Protein AF-A0A948VR63-F1 (afdb_monomer)

Foldseek 3Di:
DDDDDPDDDPDPDDCDPVNVVVVVVVVVVVVVVCVVPPPCLVPPDDDDPPCVVVVSVVVVLVVVLVCLQVVLQCVLQVVLVCCLPPVCCVPVVDNDDSVSNVVSNVVSNVSSVVVSVVVVVVVVPDDPPVPPPDPDPPDDPDDD

Nearest PDB structures (foldseek):
  3uza-assembly1_A  TM=3.669E-01  e=1.225E+00  Homo sapiens

pLDDT: mean 74.98, std 17.44, range [37.16, 97.44]

Mean predicted aligned error: 18.32 Å

Structure (mmCIF, N/CA/C/O backbone):
data_AF-A0A948VR63-F1
#
_entry.id   AF-A0A948VR63-F1
#
loop_
_atom_site.group_PDB
_atom_site.id
_atom_site.type_symbol
_atom_site.label_atom_id
_atom_site.label_alt_id
_atom_site.label_comp_id
_atom_site.label_asym_id
_atom_site.label_entity_id
_atom_site.label_seq_id
_atom_site.pdbx_PDB_ins_code
_atom_site.Cartn_x
_atom_site.Cartn_y
_atom_site.Cartn_z
_atom_site.occupancy
_atom_site.B_iso_or_equiv
_atom_site.auth_seq_id
_atom_site.auth_comp_id
_atom_site.auth_asym_id
_atom_site.auth_atom_id
_atom_site.pdbx_PDB_model_num
ATOM 1 N N . MET A 1 1 ? -73.043 29.952 -4.629 1.00 56.09 1 MET A N 1
ATOM 2 C CA . MET A 1 1 ? -72.550 30.409 -3.314 1.00 56.09 1 MET A CA 1
ATOM 3 C C . MET A 1 1 ? -73.075 29.446 -2.249 1.00 56.09 1 MET A C 1
ATOM 5 O O . MET A 1 1 ? -74.246 29.546 -1.919 1.00 56.09 1 MET A O 1
ATOM 9 N N . SER A 1 2 ? -72.261 28.455 -1.855 1.00 54.69 2 SER A N 1
ATOM 10 C CA . SER A 1 2 ? -72.316 27.603 -0.638 1.00 54.69 2 SER A CA 1
ATOM 11 C C . SER A 1 2 ? -71.426 26.369 -0.867 1.00 54.69 2 SER A C 1
ATOM 13 O O . SER A 1 2 ? -71.433 25.868 -1.992 1.00 54.69 2 SER A O 1
ATOM 15 N N . PRO A 1 3 ? -70.801 25.778 0.161 1.00 50.50 3 PRO A N 1
ATOM 16 C CA . PRO A 1 3 ? -69.923 26.360 1.174 1.00 50.50 3 PRO A CA 1
ATOM 17 C C . PRO A 1 3 ? -68.513 25.725 1.105 1.00 50.50 3 PRO A C 1
ATOM 19 O O . PRO A 1 3 ? -68.260 24.809 0.328 1.00 50.50 3 PRO A O 1
ATOM 22 N N . ALA A 1 4 ? -67.588 26.262 1.898 1.00 59.88 4 ALA A N 1
ATOM 23 C CA . ALA A 1 4 ? -66.239 25.747 2.080 1.00 59.88 4 ALA A CA 1
ATOM 24 C C . ALA A 1 4 ? -66.252 24.324 2.668 1.00 59.88 4 ALA A C 1
ATOM 26 O O . ALA A 1 4 ? -66.878 24.086 3.699 1.00 59.88 4 ALA A O 1
ATOM 27 N N . ASP A 1 5 ? -65.544 23.410 2.006 1.00 54.50 5 ASP A N 1
ATOM 28 C CA . ASP A 1 5 ? -65.168 22.100 2.535 1.00 54.50 5 ASP A CA 1
ATOM 29 C C . ASP A 1 5 ? -63.851 22.258 3.309 1.00 54.50 5 ASP A C 1
ATOM 31 O O . ASP A 1 5 ? -62.752 22.227 2.751 1.00 54.50 5 ASP A O 1
ATOM 35 N N . GLU A 1 6 ? -63.987 22.537 4.605 1.00 64.81 6 GLU A N 1
ATOM 36 C CA . GLU A 1 6 ? -62.934 22.369 5.604 1.00 64.81 6 GLU A CA 1
ATOM 37 C C . GLU A 1 6 ? -62.790 20.870 5.909 1.00 64.81 6 GLU A C 1
ATOM 39 O O . GLU A 1 6 ? -63.488 20.308 6.751 1.00 64.81 6 GLU A O 1
ATOM 44 N N . GLY A 1 7 ? -61.863 20.223 5.202 1.00 47.16 7 GLY A N 1
ATOM 45 C CA . GLY A 1 7 ? -61.397 18.862 5.463 1.00 47.16 7 GLY A CA 1
ATOM 46 C C . GLY A 1 7 ? -60.018 18.877 6.114 1.00 47.16 7 GLY A C 1
ATOM 47 O O . GLY A 1 7 ? -58.993 18.802 5.437 1.00 47.16 7 GLY A O 1
ATOM 48 N N . SER A 1 8 ? -60.042 19.014 7.434 1.00 53.16 8 SER A N 1
ATOM 49 C CA . SER A 1 8 ? -58.962 18.931 8.418 1.00 53.16 8 SER A CA 1
ATOM 50 C C . SER A 1 8 ? -57.916 17.825 8.203 1.00 53.16 8 SER A C 1
ATOM 52 O O . SER A 1 8 ? -58.239 16.691 7.854 1.00 53.16 8 SER A O 1
ATOM 54 N N . ASP A 1 9 ? -56.685 18.163 8.593 1.00 55.34 9 ASP A N 1
ATOM 55 C CA . ASP A 1 9 ? -55.662 17.278 9.161 1.00 55.34 9 ASP A CA 1
ATOM 56 C C . ASP A 1 9 ? -55.089 16.167 8.279 1.00 55.34 9 ASP A C 1
ATOM 58 O O . ASP A 1 9 ? -55.304 14.968 8.470 1.00 55.34 9 ASP A O 1
ATOM 62 N N . ARG A 1 10 ? -54.170 16.570 7.398 1.00 54.03 10 ARG A N 1
ATOM 63 C CA . ARG A 1 10 ? -53.115 15.673 6.908 1.00 54.03 10 ARG A CA 1
ATOM 64 C C . ARG A 1 10 ? -52.112 15.465 8.040 1.00 54.03 10 ARG A C 1
ATOM 66 O O . ARG A 1 10 ? -51.105 16.155 8.125 1.00 54.03 10 ARG A O 1
ATOM 73 N N . ASN A 1 11 ? -52.455 14.553 8.944 1.00 51.81 11 ASN A N 1
ATOM 74 C CA . ASN A 1 11 ? -51.653 14.184 10.100 1.00 51.81 11 ASN A CA 1
ATOM 75 C C . ASN A 1 11 ? -50.373 13.471 9.628 1.00 51.81 11 ASN A C 1
ATOM 77 O O . ASN A 1 11 ? -50.370 12.301 9.239 1.00 51.81 11 ASN A O 1
ATOM 81 N N . GLU A 1 12 ? -49.299 14.248 9.596 1.00 57.56 12 GLU A N 1
ATOM 82 C CA . GLU A 1 12 ? -47.936 13.861 9.278 1.00 57.56 12 GLU A CA 1
ATOM 83 C C . GLU A 1 12 ? -47.420 12.816 10.290 1.00 57.56 12 GLU A C 1
ATOM 85 O O . GLU A 1 12 ? -47.438 13.027 11.499 1.00 57.56 12 GLU A O 1
ATOM 90 N N . GLY A 1 13 ? -46.901 11.680 9.809 1.00 61.88 13 GLY A N 1
ATOM 91 C CA . GLY A 1 13 ? -45.900 10.908 10.563 1.00 61.88 13 GLY A CA 1
ATOM 92 C C . GLY A 1 13 ? -46.335 9.642 11.315 1.00 61.88 13 GLY A C 1
ATOM 93 O O . GLY A 1 13 ? -45.501 9.046 12.003 1.00 61.88 13 GLY A O 1
ATOM 94 N N . GLN A 1 14 ? -47.567 9.149 11.177 1.00 57.69 14 GLN A N 1
ATOM 95 C CA . GLN A 1 14 ? -47.942 7.865 11.787 1.00 57.69 14 GLN A CA 1
ATOM 96 C C . GLN A 1 14 ? -47.624 6.685 10.864 1.00 57.69 14 GLN A C 1
ATOM 98 O O . GLN A 1 14 ? -48.474 6.193 10.136 1.00 57.69 14 GLN A O 1
ATOM 103 N N . ILE A 1 15 ? -46.379 6.207 10.932 1.00 64.94 15 ILE A N 1
ATOM 104 C CA . ILE A 1 15 ? -45.998 4.888 10.402 1.00 64.94 15 ILE A CA 1
ATOM 105 C C . ILE A 1 15 ? -46.933 3.849 11.038 1.00 64.94 15 ILE A C 1
ATOM 107 O O . ILE A 1 15 ? -46.897 3.691 12.271 1.00 64.94 15 ILE A O 1
ATOM 111 N N . SER A 1 16 ? -47.754 3.180 10.224 1.00 76.38 16 SER A N 1
ATOM 112 C CA . SER A 1 16 ? -48.747 2.202 10.685 1.00 76.38 16 SER A CA 1
ATOM 113 C C . SER A 1 16 ? -48.056 1.096 11.504 1.00 76.38 16 SER A C 1
ATOM 115 O O . SER A 1 16 ? -46.909 0.733 11.204 1.00 76.38 16 SER A O 1
ATOM 117 N N . PRO A 1 17 ? -48.695 0.530 12.549 1.00 76.75 17 PRO A N 1
ATOM 118 C CA . PRO A 1 17 ? -48.140 -0.594 13.310 1.00 76.75 17 PRO A CA 1
ATOM 119 C C . PRO A 1 17 ? -47.654 -1.749 12.419 1.00 76.75 17 PRO A C 1
ATOM 121 O O . PRO A 1 17 ? -46.668 -2.416 12.743 1.00 76.75 17 PRO A O 1
ATOM 124 N N . GLU A 1 18 ? -48.307 -1.937 11.273 1.00 82.31 18 GLU A N 1
ATOM 125 C CA . GLU A 1 18 ? -47.970 -2.943 10.269 1.00 82.31 18 GLU A CA 1
ATOM 126 C C . GLU A 1 18 ? -46.672 -2.606 9.520 1.00 82.31 18 GLU A C 1
ATOM 128 O O . GLU A 1 18 ? -45.755 -3.426 9.472 1.00 82.31 18 GLU A O 1
ATOM 133 N N . GLU A 1 19 ? -46.516 -1.370 9.040 1.00 82.44 19 GLU A N 1
ATOM 134 C CA . GLU A 1 19 ? -45.303 -0.902 8.349 1.00 82.44 19 GLU A CA 1
ATOM 135 C C . GLU A 1 19 ? -44.061 -0.973 9.251 1.00 82.44 19 GLU A C 1
ATOM 137 O O . GLU A 1 19 ? -42.961 -1.329 8.810 1.00 82.44 19 GLU A O 1
ATOM 142 N N . ARG A 1 20 ? -44.231 -0.697 10.552 1.00 83.25 20 ARG A N 1
ATOM 143 C CA . ARG A 1 20 ? -43.170 -0.865 11.560 1.00 83.25 20 ARG A CA 1
ATOM 144 C C . ARG A 1 20 ? -42.780 -2.332 11.724 1.00 83.25 20 ARG A C 1
ATOM 146 O O . ARG A 1 20 ? -41.594 -2.638 11.873 1.00 83.25 20 ARG A O 1
ATOM 153 N N . ALA A 1 21 ? -43.754 -3.241 11.694 1.00 86.62 21 ALA A N 1
ATOM 154 C CA . ALA A 1 21 ? -43.505 -4.676 11.772 1.00 86.62 21 ALA A CA 1
ATOM 155 C C . ALA A 1 21 ? -42.779 -5.190 10.519 1.00 86.62 21 ALA A C 1
ATOM 157 O O . ALA A 1 21 ? -41.822 -5.961 10.638 1.00 86.62 21 ALA A O 1
ATOM 158 N N . GLU A 1 22 ? -43.160 -4.717 9.332 1.00 89.19 22 GLU A N 1
ATOM 159 C CA . GLU A 1 22 ? -42.483 -5.045 8.076 1.00 89.19 22 GLU A CA 1
ATOM 160 C C . GLU A 1 22 ? -41.055 -4.503 8.016 1.00 89.19 22 GLU A C 1
ATOM 162 O O . GLU A 1 22 ? -40.126 -5.214 7.627 1.00 89.19 22 GLU A O 1
ATOM 167 N N . PHE A 1 23 ? -40.845 -3.253 8.431 1.00 89.38 23 PHE A N 1
ATOM 168 C CA . PHE A 1 23 ? -39.507 -2.676 8.534 1.00 89.38 23 PHE A CA 1
ATOM 169 C C . PHE A 1 23 ? -38.631 -3.492 9.491 1.00 89.38 23 PHE A C 1
ATOM 171 O O . PHE A 1 23 ? -37.522 -3.881 9.131 1.00 89.38 23 PHE A O 1
ATOM 178 N N . LYS A 1 24 ? -39.161 -3.861 10.664 1.00 90.56 24 LYS A N 1
ATOM 179 C CA . LYS A 1 24 ? -38.447 -4.686 11.648 1.00 90.56 24 LYS A CA 1
ATOM 180 C C . LYS A 1 24 ? -38.094 -6.073 11.103 1.00 90.56 24 LYS A C 1
ATOM 182 O O . LYS A 1 24 ? -36.999 -6.563 11.374 1.00 90.56 24 LYS A O 1
ATOM 187 N N . ARG A 1 25 ? -38.976 -6.691 10.307 1.00 93.50 25 ARG A N 1
ATOM 188 C CA . ARG A 1 25 ? -38.690 -7.955 9.605 1.00 93.50 25 ARG A CA 1
ATOM 189 C C . ARG A 1 25 ? -37.551 -7.799 8.600 1.00 93.50 25 ARG A C 1
ATOM 191 O O . ARG A 1 25 ? -36.617 -8.597 8.633 1.00 93.50 25 ARG A O 1
ATOM 198 N N . ARG A 1 26 ? -37.584 -6.749 7.775 1.00 90.81 26 ARG A N 1
ATOM 199 C CA . ARG A 1 26 ? -36.531 -6.455 6.788 1.00 90.81 26 ARG A CA 1
ATOM 200 C C . ARG A 1 26 ? -35.185 -6.181 7.454 1.00 90.81 26 ARG A C 1
ATOM 202 O O . ARG A 1 26 ? -34.175 -6.754 7.055 1.00 90.81 26 ARG A O 1
ATOM 209 N N . SER A 1 27 ? -35.159 -5.373 8.514 1.00 93.81 27 SER A N 1
ATOM 210 C CA . SER A 1 27 ? -33.936 -5.127 9.284 1.00 93.81 27 SER A CA 1
ATOM 211 C C . SER A 1 27 ? -33.396 -6.407 9.930 1.00 93.81 27 SER A C 1
ATOM 213 O O . SER A 1 27 ? -32.190 -6.640 9.899 1.00 93.81 27 SER A O 1
ATOM 215 N N . ALA A 1 28 ? -34.269 -7.263 10.477 1.00 93.94 28 ALA A N 1
ATOM 216 C CA . ALA A 1 28 ? -33.867 -8.542 11.064 1.00 93.94 28 ALA A CA 1
ATOM 217 C C . ALA A 1 28 ? -33.297 -9.515 10.017 1.00 93.94 28 ALA A C 1
ATOM 219 O O . ALA A 1 28 ? -32.332 -10.226 10.294 1.00 93.94 28 ALA A O 1
ATOM 220 N N . GLU A 1 29 ? -33.859 -9.532 8.809 1.00 94.75 29 GLU A N 1
ATOM 221 C CA . GLU A 1 29 ? -33.345 -10.326 7.695 1.00 94.75 29 GLU A CA 1
ATOM 222 C C . GLU A 1 29 ? -31.965 -9.842 7.236 1.00 94.75 29 GLU A C 1
ATOM 224 O O . GLU A 1 29 ? -31.052 -10.655 7.085 1.00 94.75 29 GLU A O 1
ATOM 229 N N . ILE A 1 30 ? -31.785 -8.528 7.072 1.00 93.00 30 ILE A N 1
ATOM 230 C CA . ILE A 1 30 ? -30.485 -7.931 6.733 1.00 93.00 30 ILE A CA 1
ATOM 231 C C . ILE A 1 30 ? -29.453 -8.261 7.814 1.00 93.00 30 ILE A C 1
ATOM 233 O O . ILE A 1 30 ? -28.344 -8.669 7.481 1.00 93.00 30 ILE A O 1
ATOM 237 N N . GLY A 1 31 ? -29.828 -8.160 9.094 1.00 90.12 31 GLY A N 1
ATOM 238 C CA . GLY A 1 31 ? -28.970 -8.545 10.216 1.00 90.12 31 GLY A CA 1
ATOM 239 C C . GLY A 1 31 ? -28.519 -10.004 10.129 1.00 90.12 31 GLY A C 1
ATOM 240 O O . GLY A 1 31 ? -27.329 -10.281 10.223 1.00 90.12 31 GLY A O 1
ATOM 241 N N . ARG A 1 32 ? -29.441 -10.933 9.837 1.00 91.25 32 ARG A N 1
ATOM 242 C CA . ARG A 1 32 ? -29.113 -12.357 9.645 1.00 91.25 32 ARG A CA 1
ATOM 243 C C . ARG A 1 32 ? -28.194 -12.601 8.453 1.00 91.25 32 ARG A C 1
ATOM 245 O O . ARG A 1 32 ? -27.268 -13.398 8.561 1.00 91.25 32 ARG A O 1
ATOM 252 N N . ARG A 1 33 ? -28.444 -11.939 7.321 1.00 86.88 33 ARG A N 1
ATOM 253 C CA . ARG A 1 33 ? -27.597 -12.061 6.124 1.00 86.88 33 ARG A CA 1
ATOM 254 C C . ARG A 1 33 ? -26.205 -11.484 6.370 1.00 86.88 33 ARG A C 1
ATOM 256 O O . ARG A 1 33 ? -25.229 -12.075 5.924 1.00 86.88 33 ARG A O 1
ATOM 263 N N . LEU A 1 34 ? -26.108 -10.376 7.104 1.00 84.75 34 LEU A N 1
ATOM 264 C CA . LEU A 1 34 ? -24.837 -9.770 7.484 1.00 84.75 34 LEU A CA 1
ATOM 265 C C . LEU A 1 34 ? -24.063 -10.656 8.464 1.00 84.75 34 LEU A C 1
ATOM 267 O O . LEU A 1 34 ? -22.868 -10.840 8.272 1.00 84.75 34 LEU A O 1
ATOM 271 N N . ASP A 1 35 ? -24.734 -11.243 9.458 1.00 84.75 35 ASP A N 1
ATOM 272 C CA . ASP A 1 35 ? -24.123 -12.194 10.393 1.00 84.75 35 ASP A CA 1
ATOM 273 C C . ASP A 1 35 ? -23.650 -13.471 9.687 1.00 84.75 35 ASP A C 1
ATOM 275 O O . ASP A 1 35 ? -22.579 -13.978 10.005 1.00 84.75 35 ASP A O 1
ATOM 279 N N . ALA A 1 36 ? -24.413 -13.969 8.708 1.00 82.50 36 ALA A N 1
ATOM 280 C CA . ALA A 1 36 ? -24.058 -15.152 7.923 1.00 82.50 36 ALA A CA 1
ATOM 281 C C . ALA A 1 36 ? -22.929 -14.891 6.909 1.00 82.50 36 ALA A C 1
ATOM 283 O O . ALA A 1 36 ? -22.112 -15.771 6.660 1.00 82.50 36 ALA A O 1
ATOM 284 N N . ALA A 1 37 ? -22.875 -13.691 6.323 1.00 77.38 37 ALA A N 1
ATOM 285 C CA . ALA A 1 37 ? -21.807 -13.270 5.416 1.00 77.38 37 ALA A CA 1
ATOM 286 C C . ALA A 1 37 ? -20.580 -12.722 6.158 1.00 77.38 37 ALA A C 1
ATOM 288 O O . ALA A 1 37 ? -19.558 -12.436 5.529 1.00 77.38 37 ALA A O 1
ATOM 289 N N . ARG A 1 38 ? -20.666 -12.553 7.485 1.00 79.44 38 ARG A N 1
ATOM 290 C CA . ARG A 1 38 ? -19.535 -12.139 8.304 1.00 79.44 38 ARG A CA 1
ATOM 291 C C . ARG A 1 38 ? -18.519 -13.279 8.277 1.00 79.44 38 ARG A C 1
ATOM 293 O O . ARG A 1 38 ? -18.822 -14.356 8.787 1.00 79.44 38 ARG A O 1
ATOM 300 N N . PRO A 1 39 ? -17.320 -13.078 7.707 1.00 61.03 39 PRO A N 1
ATOM 301 C CA . PRO A 1 39 ? -16.296 -14.104 7.764 1.00 61.03 39 PRO A CA 1
ATOM 302 C C . PRO A 1 39 ? -16.036 -14.472 9.232 1.00 61.03 39 PRO A C 1
ATOM 304 O O . PRO A 1 39 ? -16.039 -13.608 10.114 1.00 61.03 39 PRO A O 1
ATOM 307 N N . GLU A 1 40 ? -15.783 -15.755 9.489 1.00 53.94 40 GLU A N 1
ATOM 308 C CA . GLU A 1 40 ? -15.435 -16.366 10.788 1.00 53.94 40 GLU A CA 1
ATOM 309 C C . GLU A 1 40 ? -14.234 -15.699 11.514 1.00 53.94 40 GLU A C 1
ATOM 311 O O . GLU A 1 40 ? -13.833 -16.112 12.598 1.00 53.94 40 GLU A O 1
ATOM 316 N N . SER A 1 41 ? -13.673 -14.603 10.993 1.00 54.78 41 SER A N 1
ATOM 317 C CA . SER A 1 41 ? -12.776 -13.694 11.721 1.00 54.78 41 SER A CA 1
ATOM 318 C C . SER A 1 41 ? -13.466 -12.959 12.879 1.00 54.78 41 SER A C 1
ATOM 320 O O . SER A 1 41 ? -12.801 -12.386 13.739 1.00 54.78 41 SER A O 1
ATOM 322 N N . GLY A 1 42 ? -14.799 -13.005 12.945 1.00 52.09 42 GLY A N 1
ATOM 323 C CA . GLY A 1 42 ? -15.590 -12.495 14.061 1.00 52.09 42 GLY A CA 1
ATOM 324 C C . GLY A 1 42 ? -15.703 -13.408 15.287 1.00 52.09 42 GLY A C 1
ATOM 325 O O . GLY A 1 42 ? -16.170 -12.938 16.327 1.00 52.09 42 GLY A O 1
ATOM 326 N N . LYS A 1 43 ? -15.329 -14.691 15.170 1.00 52.50 43 LYS A N 1
ATOM 327 C CA . LYS A 1 43 ? -15.529 -15.729 16.201 1.00 52.50 43 LYS A CA 1
ATOM 328 C C . LYS A 1 43 ? -14.371 -16.740 16.280 1.00 52.50 43 LYS A C 1
ATOM 330 O O . LYS A 1 43 ? -14.587 -17.906 16.582 1.00 52.50 43 LYS A O 1
ATOM 335 N N . SER A 1 44 ? -13.114 -16.332 16.112 1.00 44.56 44 SER A N 1
ATOM 336 C CA . SER A 1 44 ? -12.001 -17.257 16.385 1.00 44.56 44 SER A CA 1
ATOM 337 C C . SER A 1 44 ? -11.557 -17.217 17.856 1.00 44.56 44 SER A C 1
ATOM 339 O O . SER A 1 44 ? -10.749 -16.391 18.262 1.00 44.56 44 SER A O 1
ATOM 341 N N . LYS A 1 45 ? -12.136 -18.147 18.628 1.00 44.34 45 LYS A N 1
ATOM 342 C CA . LYS A 1 45 ? -11.614 -18.856 19.817 1.00 44.34 45 LYS A CA 1
ATOM 343 C C . LYS A 1 45 ? -10.917 -18.048 20.929 1.00 44.34 45 LYS A C 1
ATOM 345 O O . LYS A 1 45 ? -9.719 -17.809 20.915 1.00 44.34 45 LYS A O 1
ATOM 350 N N . SER A 1 46 ? -11.706 -17.808 21.979 1.00 51.22 46 SER A N 1
ATOM 351 C CA . SER A 1 46 ? -11.371 -17.946 23.407 1.00 51.22 46 SER A CA 1
ATOM 352 C C . SER A 1 46 ? -9.905 -17.761 23.830 1.00 51.22 46 SER A C 1
ATOM 354 O O . SER A 1 46 ? -9.140 -18.721 23.894 1.00 51.22 46 SER A O 1
ATOM 356 N N . ALA A 1 47 ? -9.615 -16.581 24.374 1.00 41.44 47 ALA A N 1
ATOM 357 C CA . ALA A 1 47 ? -8.836 -16.481 25.602 1.00 41.44 47 ALA A CA 1
ATOM 358 C C . ALA A 1 47 ? -9.550 -15.527 26.578 1.00 41.44 47 ALA A C 1
ATOM 360 O O . ALA A 1 47 ? -9.362 -14.321 26.534 1.00 41.44 47 ALA A O 1
ATOM 361 N N . LYS A 1 48 ? -10.373 -16.134 27.446 1.00 40.53 48 LYS A N 1
ATOM 362 C CA . LYS A 1 48 ? -10.777 -15.693 28.797 1.00 40.53 48 LYS A CA 1
ATOM 363 C C . LYS A 1 48 ? -11.627 -14.407 28.948 1.00 40.53 48 LYS A C 1
ATOM 365 O O . LYS A 1 48 ? -11.591 -13.469 28.161 1.00 40.53 48 LYS A O 1
ATOM 370 N N . GLY A 1 49 ? -12.511 -14.461 29.949 1.00 37.16 49 GLY A N 1
ATOM 371 C CA . GLY A 1 49 ? -13.687 -13.603 30.131 1.00 37.16 49 GLY A CA 1
ATOM 372 C C . GLY A 1 49 ? -13.400 -12.116 30.333 1.00 37.16 49 GLY A C 1
ATOM 373 O O . GLY A 1 49 ? -12.289 -11.758 30.686 1.00 37.16 49 GLY A O 1
ATOM 374 N N . SER A 1 50 ? -14.425 -11.290 30.065 1.00 47.62 50 SER A N 1
ATOM 375 C CA . SER A 1 50 ? -14.519 -9.811 30.174 1.00 47.62 50 SER A CA 1
ATOM 376 C C . SER A 1 50 ? -13.412 -8.949 29.528 1.00 47.62 50 SER A C 1
ATOM 378 O O . SER A 1 50 ? -13.710 -7.840 29.095 1.00 47.62 50 SER A O 1
ATOM 380 N N . GLN A 1 51 ? -12.204 -9.472 29.312 1.00 49.22 51 GLN A N 1
ATOM 381 C CA . GLN A 1 51 ? -11.152 -8.951 28.438 1.00 49.22 51 GLN A CA 1
ATOM 382 C C . GLN A 1 51 ? -11.505 -9.091 26.951 1.00 49.22 51 GLN A C 1
ATOM 384 O O . GLN A 1 51 ? -11.093 -8.265 26.144 1.00 49.22 51 GLN A O 1
ATOM 389 N N . GLY A 1 52 ? -12.332 -10.075 26.579 1.00 51.34 52 GLY A N 1
ATOM 390 C CA . GLY A 1 52 ? -12.618 -10.418 25.182 1.00 51.34 52 GLY A CA 1
ATOM 391 C C . GLY A 1 52 ? -13.121 -9.269 24.296 1.00 51.34 52 GLY A C 1
ATOM 392 O O . GLY A 1 52 ? -12.756 -9.223 23.131 1.00 51.34 52 GLY A O 1
ATOM 393 N N . LYS A 1 53 ? -13.911 -8.303 24.789 1.00 55.28 53 LYS A N 1
ATOM 394 C CA . LYS A 1 53 ? -14.359 -7.164 23.953 1.00 55.28 53 LYS A CA 1
ATOM 395 C C . LYS A 1 53 ? -13.233 -6.168 23.661 1.00 55.28 53 LYS A C 1
ATOM 397 O O . LYS A 1 53 ? -13.044 -5.817 22.500 1.00 55.28 53 LYS A O 1
ATOM 402 N N . ALA A 1 54 ? -12.462 -5.778 24.677 1.00 59.34 54 ALA A N 1
ATOM 403 C CA . ALA A 1 54 ? -11.304 -4.900 24.504 1.00 59.34 54 ALA A CA 1
ATOM 404 C C . ALA A 1 54 ? -10.207 -5.585 23.672 1.00 59.34 54 ALA A C 1
ATOM 406 O O . ALA A 1 54 ? -9.636 -4.971 22.775 1.00 59.34 54 ALA A O 1
ATOM 407 N N . SER A 1 55 ? -9.972 -6.882 23.898 1.00 66.00 55 SER A N 1
ATOM 408 C CA . SER A 1 55 ? -9.038 -7.695 23.112 1.00 66.00 55 SER A CA 1
ATOM 409 C C . SER A 1 55 ? -9.475 -7.841 21.653 1.00 66.00 55 SER A C 1
ATOM 411 O O . SER A 1 55 ? -8.641 -7.710 20.764 1.00 66.00 55 SER A O 1
ATOM 413 N N . ASN A 1 56 ? -10.769 -8.044 21.381 1.00 74.19 56 ASN A N 1
ATOM 414 C CA . ASN A 1 56 ? -11.292 -8.112 20.012 1.00 74.19 56 ASN A CA 1
ATOM 415 C C . ASN A 1 56 ? -11.207 -6.762 19.289 1.00 74.19 56 ASN A C 1
ATOM 417 O O . ASN A 1 56 ? -10.929 -6.722 18.092 1.00 74.19 56 ASN A O 1
ATOM 421 N N . GLU A 1 57 ? -11.419 -5.653 19.997 1.00 78.31 57 GLU A N 1
ATOM 422 C CA . GLU A 1 57 ? -11.288 -4.312 19.427 1.00 78.31 57 GLU A CA 1
ATOM 423 C C . GLU A 1 57 ? -9.824 -3.959 19.123 1.00 78.31 57 GLU A C 1
ATOM 425 O O . GLU A 1 57 ? -9.519 -3.473 18.033 1.00 78.31 57 GLU A O 1
ATOM 430 N N . LEU A 1 58 ? -8.905 -4.270 20.041 1.00 80.81 58 LEU A N 1
ATOM 431 C CA . LEU A 1 58 ? -7.461 -4.143 19.827 1.00 80.81 58 LEU A CA 1
ATOM 432 C C . LEU A 1 58 ? -6.992 -5.003 18.648 1.00 80.81 58 LEU A C 1
ATOM 434 O O . LEU A 1 58 ? -6.247 -4.520 17.795 1.00 80.81 58 LEU A O 1
ATOM 438 N N . LEU A 1 59 ? -7.472 -6.246 18.559 1.00 85.50 59 LEU A N 1
ATOM 439 C CA . LEU A 1 59 ? -7.137 -7.157 17.470 1.00 85.50 59 LEU A CA 1
ATOM 440 C C . LEU A 1 59 ? -7.693 -6.663 16.129 1.00 85.50 59 LEU A C 1
ATOM 442 O O . LEU A 1 59 ? -6.966 -6.641 15.141 1.00 85.50 59 LEU A O 1
ATOM 446 N N . GLY A 1 60 ? -8.944 -6.195 16.085 1.00 86.56 60 GLY A N 1
ATOM 447 C CA . GLY A 1 60 ? -9.544 -5.623 14.876 1.00 86.56 60 GLY A CA 1
ATOM 448 C C . GLY A 1 60 ? -8.807 -4.374 14.379 1.00 86.56 60 GLY A C 1
ATOM 449 O O . GLY A 1 60 ? -8.611 -4.202 13.175 1.00 86.56 60 GLY A O 1
ATOM 450 N N . ARG A 1 61 ? -8.334 -3.529 15.303 1.00 84.69 61 ARG A N 1
ATOM 451 C CA . ARG A 1 61 ? -7.496 -2.363 14.984 1.00 84.69 61 ARG A CA 1
ATOM 452 C C . ARG A 1 61 ? -6.127 -2.783 14.449 1.00 84.69 61 ARG A C 1
ATOM 454 O O . ARG A 1 61 ? -5.711 -2.273 13.413 1.00 84.69 61 ARG A O 1
ATOM 461 N N . ALA A 1 62 ? -5.458 -3.728 15.109 1.00 86.75 62 ALA A N 1
ATOM 462 C CA . ALA A 1 62 ? -4.165 -4.249 14.666 1.00 86.75 62 ALA A CA 1
ATOM 463 C C . ALA A 1 62 ? -4.258 -4.890 13.273 1.00 86.75 62 ALA A C 1
ATOM 465 O O . ALA A 1 62 ? -3.431 -4.605 12.409 1.00 86.75 62 ALA A O 1
ATOM 466 N N . LEU A 1 63 ? -5.310 -5.679 13.027 1.00 90.56 63 LEU A N 1
ATOM 467 C CA . LEU A 1 63 ? -5.576 -6.277 11.723 1.00 90.56 63 LEU A CA 1
ATOM 468 C C . LEU A 1 63 ? -5.762 -5.206 10.653 1.00 90.56 63 LEU A C 1
ATOM 470 O O . LEU A 1 63 ? -5.086 -5.262 9.634 1.00 90.56 63 LEU A O 1
ATOM 474 N N . ARG A 1 64 ? -6.590 -4.185 10.891 1.00 88.00 64 ARG A N 1
ATOM 475 C CA . ARG A 1 64 ? -6.780 -3.100 9.920 1.00 88.00 64 ARG A CA 1
ATOM 476 C C . ARG A 1 64 ? -5.473 -2.384 9.573 1.00 88.00 64 ARG A C 1
ATOM 478 O O . ARG A 1 64 ? -5.192 -2.190 8.394 1.00 88.00 64 ARG A O 1
ATOM 485 N 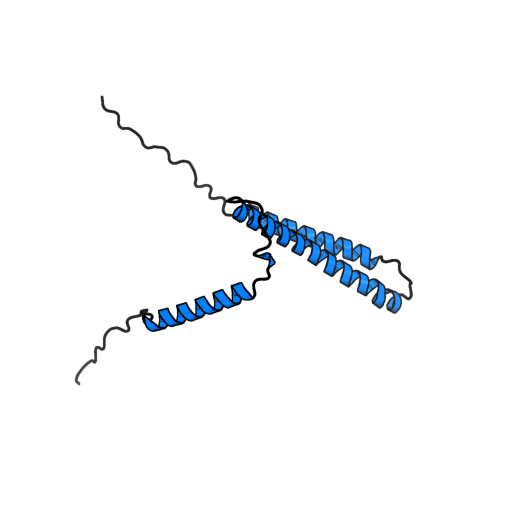N . LEU A 1 65 ? -4.670 -2.032 10.579 1.00 88.50 65 LEU A N 1
ATOM 486 C CA . LEU A 1 65 ? -3.363 -1.401 10.363 1.00 88.50 65 LEU A CA 1
ATOM 487 C C . LEU A 1 65 ? -2.428 -2.327 9.569 1.00 88.50 65 LEU A C 1
ATOM 489 O O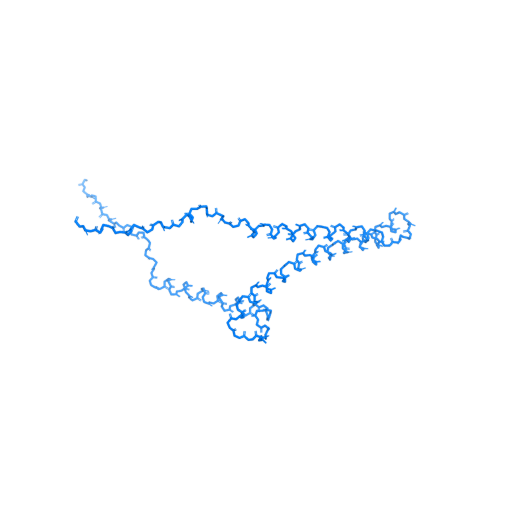 . LEU A 1 65 ? -1.728 -1.868 8.668 1.00 88.50 65 LEU A O 1
ATOM 493 N N . SER A 1 66 ? -2.460 -3.635 9.847 1.00 91.25 66 SER A N 1
ATOM 494 C CA . SER A 1 66 ? -1.684 -4.618 9.087 1.00 91.25 66 SER A CA 1
ATOM 495 C C . SER A 1 66 ? -2.135 -4.705 7.625 1.00 91.25 66 SER A C 1
ATOM 497 O O . SER A 1 66 ? -1.288 -4.700 6.737 1.00 91.25 66 SER A O 1
ATOM 499 N N . THR A 1 67 ? -3.443 -4.690 7.343 1.00 93.12 67 THR A N 1
ATOM 500 C CA . THR A 1 67 ? -3.965 -4.760 5.971 1.00 93.12 67 THR A CA 1
ATOM 501 C C . THR A 1 67 ? -3.664 -3.489 5.179 1.00 93.12 67 THR A C 1
ATOM 503 O O . THR A 1 67 ? -3.378 -3.574 3.988 1.00 93.12 67 THR A O 1
ATOM 506 N N . GLU A 1 68 ? -3.686 -2.318 5.824 1.00 91.12 68 GLU A N 1
ATOM 507 C CA . GLU A 1 68 ? -3.315 -1.042 5.192 1.00 91.12 68 GLU A CA 1
ATOM 508 C C . GLU A 1 68 ? -1.837 -1.038 4.759 1.00 91.12 68 GLU A C 1
ATOM 510 O O . GLU A 1 68 ? -1.517 -0.595 3.653 1.00 91.12 68 GLU A O 1
ATOM 515 N N . LEU A 1 69 ? -0.946 -1.604 5.580 1.00 94.38 69 LEU A N 1
ATOM 516 C CA . LEU A 1 69 ? 0.468 -1.772 5.237 1.00 94.38 69 LEU A CA 1
ATOM 517 C C . LEU A 1 69 ? 0.674 -2.818 4.132 1.00 94.38 69 LEU A C 1
ATOM 519 O O . LEU A 1 69 ? 1.320 -2.537 3.121 1.00 94.38 69 LEU A O 1
ATOM 523 N N . ILE A 1 70 ? 0.112 -4.016 4.314 1.00 95.00 70 ILE A N 1
ATOM 524 C CA . ILE A 1 70 ? 0.258 -5.139 3.378 1.00 95.00 70 ILE A CA 1
ATOM 525 C C . ILE A 1 70 ? -0.311 -4.764 2.007 1.00 95.00 70 ILE A C 1
ATOM 527 O O . ILE A 1 70 ? 0.302 -5.084 0.994 1.00 95.00 70 ILE A O 1
ATOM 531 N N . GLY A 1 71 ? -1.427 -4.032 1.957 1.00 95.69 71 GLY A N 1
ATOM 532 C CA . GLY A 1 71 ? -2.007 -3.547 0.706 1.00 95.69 71 GLY A CA 1
ATOM 533 C C . GLY A 1 71 ? -1.032 -2.682 -0.096 1.00 95.69 71 GLY A C 1
ATOM 534 O O . GLY A 1 71 ? -0.846 -2.921 -1.287 1.00 95.69 71 GLY A O 1
ATOM 535 N N . GLY A 1 72 ? -0.349 -1.734 0.555 1.00 94.88 72 GLY A N 1
ATOM 536 C CA . GLY A 1 72 ? 0.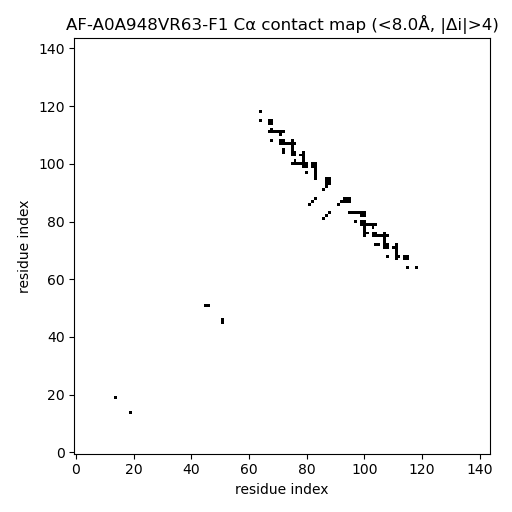665 -0.895 -0.096 1.00 94.88 72 GLY A CA 1
ATOM 537 C C . GLY A 1 72 ? 1.860 -1.697 -0.616 1.00 94.88 72 GLY A C 1
ATOM 538 O O . GLY A 1 72 ? 2.308 -1.482 -1.743 1.00 94.88 72 GLY A O 1
ATOM 539 N N . ILE A 1 73 ? 2.327 -2.672 0.168 1.00 96.31 73 ILE A N 1
ATOM 540 C CA . ILE A 1 73 ? 3.422 -3.571 -0.217 1.00 96.31 73 ILE A CA 1
ATOM 541 C C . ILE A 1 73 ? 3.030 -4.431 -1.420 1.00 96.31 73 ILE A C 1
ATOM 543 O O . ILE A 1 73 ? 3.789 -4.502 -2.379 1.00 96.31 73 ILE A O 1
ATOM 547 N N . VAL A 1 74 ? 1.853 -5.062 -1.393 1.00 97.44 74 VAL A N 1
ATOM 548 C CA . VAL A 1 74 ? 1.372 -5.941 -2.470 1.00 97.44 74 VAL A CA 1
ATOM 549 C C . VAL A 1 74 ? 1.196 -5.163 -3.770 1.00 97.44 74 VAL A C 1
ATOM 551 O O . VAL A 1 74 ? 1.624 -5.633 -4.821 1.00 97.44 74 VAL A O 1
ATOM 554 N N . VAL A 1 75 ? 0.622 -3.958 -3.708 1.00 96.69 75 VAL A N 1
ATOM 555 C CA . VAL A 1 75 ? 0.454 -3.099 -4.889 1.00 96.69 75 VAL A CA 1
ATOM 556 C C . VAL A 1 75 ? 1.810 -2.647 -5.436 1.00 96.69 75 VAL A C 1
ATOM 558 O O . VAL A 1 75 ? 2.052 -2.778 -6.633 1.00 96.69 75 VAL A O 1
ATOM 561 N N . GLY A 1 76 ? 2.719 -2.173 -4.578 1.00 96.25 76 GLY A N 1
ATOM 562 C CA . GLY A 1 76 ? 4.064 -1.759 -4.993 1.00 96.25 76 GLY A CA 1
ATOM 563 C C . GLY A 1 76 ? 4.873 -2.912 -5.590 1.00 96.25 76 GLY A C 1
ATOM 564 O O . GLY A 1 76 ? 5.415 -2.791 -6.684 1.00 96.25 76 GLY A O 1
ATOM 565 N N . ALA A 1 77 ? 4.889 -4.062 -4.920 1.00 96.25 77 ALA A N 1
ATOM 566 C CA . ALA A 1 77 ? 5.544 -5.277 -5.393 1.00 96.25 77 ALA A CA 1
ATOM 567 C C . ALA A 1 77 ? 4.954 -5.771 -6.722 1.00 96.25 77 ALA A C 1
ATOM 569 O O . ALA A 1 77 ? 5.706 -6.112 -7.630 1.00 96.25 77 ALA A O 1
ATOM 570 N N . GLY A 1 78 ? 3.624 -5.778 -6.859 1.00 96.12 78 GLY A N 1
ATOM 571 C CA . GLY A 1 78 ? 2.940 -6.197 -8.083 1.00 96.12 78 GLY A CA 1
ATOM 572 C C . GLY A 1 78 ? 3.263 -5.294 -9.272 1.00 96.12 78 GLY A C 1
ATOM 573 O O . GLY A 1 78 ? 3.632 -5.791 -10.335 1.00 96.12 78 GLY A O 1
ATOM 574 N N . ILE A 1 79 ? 3.194 -3.971 -9.080 1.00 95.31 79 ILE A N 1
ATOM 575 C CA . ILE A 1 79 ? 3.546 -2.991 -10.118 1.00 95.31 79 ILE A CA 1
ATOM 576 C C . ILE A 1 79 ? 5.034 -3.094 -10.468 1.00 95.31 79 ILE A C 1
ATOM 578 O O . ILE A 1 79 ? 5.381 -3.200 -11.641 1.00 95.31 79 ILE A O 1
ATOM 582 N N . GLY A 1 80 ? 5.918 -3.106 -9.470 1.00 93.19 80 GLY A N 1
ATOM 583 C CA . GLY A 1 80 ? 7.362 -3.169 -9.686 1.00 93.19 80 GLY A CA 1
ATOM 584 C C . GLY A 1 80 ? 7.811 -4.460 -10.374 1.00 93.19 80 GLY A C 1
ATOM 585 O O . GLY A 1 80 ? 8.636 -4.412 -11.283 1.00 93.19 80 GLY A O 1
ATOM 586 N N . TRP A 1 81 ? 7.216 -5.602 -10.009 1.00 91.69 81 TRP A N 1
ATOM 587 C CA . TRP A 1 81 ? 7.473 -6.881 -10.673 1.00 91.69 81 TRP A CA 1
ATOM 588 C C . TRP A 1 81 ? 7.000 -6.870 -12.126 1.00 91.69 81 TRP A C 1
ATOM 590 O O . TRP A 1 81 ? 7.739 -7.307 -13.009 1.00 91.69 81 TRP A O 1
ATOM 600 N N . TRP A 1 82 ? 5.801 -6.342 -12.389 1.00 92.56 82 TRP A N 1
ATOM 601 C CA . TRP A 1 82 ? 5.263 -6.229 -13.745 1.00 92.56 82 TRP A CA 1
ATOM 602 C C . TRP A 1 82 ? 6.135 -5.330 -14.635 1.00 92.56 82 TRP A C 1
ATOM 604 O O . TRP A 1 82 ? 6.416 -5.674 -15.783 1.00 92.56 82 TRP A O 1
ATOM 614 N N . LEU A 1 83 ? 6.642 -4.220 -14.091 1.00 88.75 83 LEU A N 1
ATOM 615 C CA . LEU A 1 83 ? 7.557 -3.325 -14.802 1.00 88.75 83 LEU A CA 1
ATOM 616 C C . LEU A 1 83 ? 8.904 -3.989 -15.120 1.00 88.75 83 LEU A C 1
ATOM 618 O O . LEU A 1 83 ? 9.368 -3.885 -16.257 1.00 88.75 83 LEU A O 1
ATOM 622 N N . ASP A 1 84 ? 9.507 -4.698 -14.160 1.00 84.00 84 ASP A N 1
ATOM 623 C CA . ASP A 1 84 ? 10.782 -5.402 -14.368 1.00 84.00 84 ASP A CA 1
ATOM 624 C C . ASP A 1 84 ? 10.658 -6.579 -15.353 1.00 84.00 84 ASP A C 1
ATOM 626 O O . ASP A 1 84 ? 11.612 -6.879 -16.068 1.00 84.00 84 ASP A O 1
ATOM 630 N N . THR A 1 85 ? 9.498 -7.246 -15.415 1.00 83.56 85 THR A N 1
ATOM 631 C CA . THR A 1 85 ? 9.294 -8.420 -16.286 1.00 83.56 85 THR A CA 1
ATOM 632 C C . THR A 1 85 ? 8.833 -8.078 -17.696 1.00 83.56 85 THR A C 1
ATOM 634 O O . THR A 1 85 ? 9.300 -8.712 -18.640 1.00 83.56 85 THR A O 1
ATOM 637 N N . TYR A 1 86 ? 7.939 -7.102 -17.869 1.00 82.31 86 TYR A N 1
ATOM 638 C CA . TYR A 1 86 ? 7.343 -6.811 -19.177 1.00 82.31 86 TYR A CA 1
ATOM 639 C C . TYR A 1 86 ? 7.893 -5.539 -19.812 1.00 82.31 86 TYR A C 1
ATOM 641 O O . TYR A 1 86 ? 8.184 -5.531 -21.0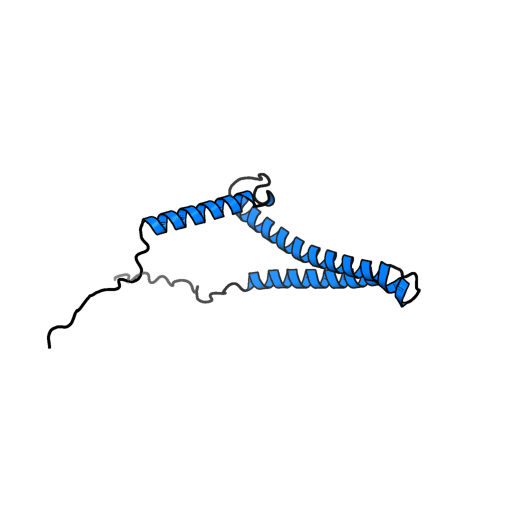06 1.00 82.31 86 TYR A O 1
ATOM 649 N N . LEU A 1 87 ? 8.050 -4.461 -19.043 1.00 80.50 87 LEU A N 1
ATOM 650 C CA . LEU A 1 87 ? 8.374 -3.150 -19.605 1.00 80.50 87 LEU A CA 1
ATOM 651 C C . LEU A 1 87 ? 9.884 -2.966 -19.803 1.00 80.50 87 LEU A C 1
ATOM 653 O O . LEU A 1 87 ? 10.319 -2.552 -20.873 1.00 80.50 87 LEU A O 1
ATOM 657 N N . MET A 1 88 ? 10.690 -3.331 -18.804 1.00 76.06 88 MET A N 1
ATOM 658 C CA . MET A 1 88 ? 12.155 -3.226 -18.842 1.00 76.06 88 MET A CA 1
ATOM 659 C C . MET A 1 88 ? 12.785 -4.004 -20.013 1.00 76.06 88 MET A C 1
ATOM 661 O O . MET A 1 88 ? 13.500 -3.390 -20.812 1.00 76.06 88 MET A O 1
ATOM 665 N N . PRO A 1 89 ? 12.499 -5.311 -20.194 1.00 75.56 89 PRO A N 1
ATOM 666 C CA . PRO A 1 89 ? 13.134 -6.095 -21.250 1.00 75.56 89 PRO A CA 1
ATOM 667 C C . PRO A 1 89 ? 12.665 -5.672 -22.643 1.00 75.56 89 PRO A C 1
ATOM 669 O O . PRO A 1 89 ? 13.455 -5.669 -23.582 1.00 75.56 89 PRO A O 1
ATOM 672 N N . THR A 1 90 ? 11.394 -5.280 -22.770 1.00 73.94 90 THR A N 1
ATOM 673 C CA . THR A 1 90 ? 10.774 -4.929 -24.057 1.00 73.94 90 THR A CA 1
ATOM 674 C C . THR A 1 90 ? 11.162 -3.530 -24.535 1.00 73.94 90 THR A C 1
ATOM 676 O O . THR A 1 90 ? 11.353 -3.331 -25.730 1.00 73.94 90 THR A O 1
ATOM 679 N N . VAL A 1 91 ? 11.284 -2.554 -23.627 1.00 75.94 91 VAL A N 1
ATOM 680 C CA . VAL A 1 91 ? 11.536 -1.146 -23.987 1.00 75.94 91 VAL A CA 1
ATOM 681 C C . VAL A 1 91 ? 13.026 -0.819 -24.014 1.00 75.94 91 VAL A C 1
ATOM 683 O O . VAL A 1 91 ? 13.475 -0.084 -24.889 1.00 75.94 91 VAL A O 1
ATOM 686 N N . PHE A 1 92 ? 13.801 -1.361 -23.073 1.00 76.75 92 PHE A N 1
ATOM 687 C CA . PHE A 1 92 ? 15.211 -1.003 -22.919 1.00 76.75 92 PHE A CA 1
ATOM 688 C C . PHE A 1 92 ? 16.173 -2.113 -23.361 1.00 76.75 92 PHE A C 1
ATOM 690 O O . PHE A 1 92 ? 17.373 -1.868 -23.445 1.00 76.75 92 PHE A O 1
ATOM 697 N N . GLY A 1 93 ? 15.683 -3.326 -23.652 1.00 67.19 93 GLY A N 1
ATOM 698 C CA . GLY A 1 93 ? 16.523 -4.446 -24.101 1.00 67.19 93 GLY A CA 1
ATOM 699 C C . GLY A 1 93 ? 17.540 -4.927 -23.058 1.00 67.19 93 GLY A C 1
ATOM 700 O O . GLY A 1 93 ? 18.449 -5.689 -23.386 1.00 67.19 93 GLY A O 1
ATOM 701 N N . VAL A 1 94 ? 17.412 -4.485 -21.803 1.00 69.81 94 VAL A N 1
ATOM 702 C CA . VAL A 1 94 ? 18.335 -4.812 -20.711 1.00 69.81 94 VAL A CA 1
ATOM 703 C C . VAL A 1 94 ? 17.729 -5.909 -19.847 1.00 69.81 94 VAL A C 1
ATOM 705 O O . VAL A 1 94 ? 16.579 -5.821 -19.417 1.00 69.81 94 VAL A O 1
ATOM 708 N N . LYS A 1 95 ? 18.516 -6.950 -19.554 1.00 64.62 95 LYS A N 1
ATOM 709 C CA . LYS A 1 95 ? 18.183 -7.911 -18.496 1.00 64.62 95 LYS A CA 1
ATOM 710 C C . LYS A 1 95 ? 18.433 -7.231 -17.152 1.00 64.62 95 LYS A C 1
ATOM 712 O O . LYS A 1 95 ? 19.544 -7.261 -16.625 1.00 64.62 95 LYS A O 1
ATOM 717 N N . THR A 1 96 ? 17.412 -6.581 -16.629 1.00 64.44 96 THR A N 1
ATOM 718 C CA . THR A 1 96 ? 17.539 -5.786 -15.409 1.00 64.44 96 THR A CA 1
ATOM 719 C C . THR A 1 96 ? 17.494 -6.681 -14.181 1.00 64.44 96 THR A C 1
ATOM 721 O O . THR A 1 96 ? 16.717 -7.631 -14.100 1.00 64.44 96 THR A O 1
ATOM 724 N N . TRP A 1 97 ? 18.344 -6.362 -13.207 1.00 75.81 97 TRP A N 1
ATOM 725 C CA . TRP A 1 97 ? 18.146 -6.766 -11.815 1.00 75.81 97 TRP A CA 1
ATOM 726 C C . TRP A 1 97 ? 16.787 -6.233 -11.327 1.00 75.81 97 TRP A C 1
ATOM 728 O O . TRP A 1 97 ? 16.288 -5.299 -11.951 1.00 75.81 97 TRP A O 1
ATOM 738 N N . PRO A 1 98 ? 16.179 -6.784 -10.257 1.00 84.88 98 PRO A N 1
ATOM 739 C CA . PRO A 1 98 ? 14.822 -6.433 -9.812 1.00 84.88 98 PRO A CA 1
ATOM 740 C C . PRO A 1 98 ? 14.731 -5.010 -9.213 1.00 84.88 98 PRO A C 1
ATOM 742 O O . PRO A 1 98 ? 14.388 -4.809 -8.050 1.00 84.88 98 PRO A O 1
ATOM 745 N N . LEU A 1 99 ? 15.134 -4.005 -9.982 1.00 87.06 99 LEU A N 1
ATOM 746 C CA . LEU A 1 99 ? 15.411 -2.647 -9.551 1.00 87.06 99 LEU A CA 1
ATOM 747 C C . LEU A 1 99 ? 14.104 -1.860 -9.464 1.00 87.06 99 LEU A C 1
ATOM 749 O O . LEU A 1 99 ? 13.890 -1.177 -8.462 1.00 87.06 99 LEU A O 1
ATOM 753 N N . MET A 1 100 ? 13.190 -2.008 -10.434 1.00 89.25 100 MET A N 1
ATOM 754 C CA . MET A 1 100 ? 11.851 -1.415 -10.321 1.00 89.25 100 MET A CA 1
ATOM 755 C C . MET A 1 100 ? 11.041 -2.094 -9.232 1.00 89.25 100 MET A C 1
ATOM 757 O O . MET A 1 100 ? 10.347 -1.403 -8.490 1.00 89.25 100 MET A O 1
ATOM 761 N N . PHE A 1 101 ? 11.181 -3.407 -9.061 1.00 91.88 101 PHE A N 1
ATOM 762 C CA . PHE A 1 101 ? 10.596 -4.113 -7.933 1.00 91.88 101 PHE A CA 1
ATOM 763 C C . PHE A 1 101 ? 11.052 -3.518 -6.599 1.00 91.88 101 PHE A C 1
ATOM 765 O O . PHE A 1 101 ? 10.204 -3.164 -5.786 1.00 91.88 101 PHE A O 1
ATOM 772 N N . ILE A 1 102 ? 12.361 -3.341 -6.382 1.00 93.50 102 ILE A N 1
ATOM 773 C CA . ILE A 1 102 ? 12.886 -2.774 -5.128 1.00 93.50 102 ILE A CA 1
ATOM 774 C C . ILE A 1 102 ? 12.387 -1.338 -4.923 1.00 93.50 102 ILE A C 1
ATOM 776 O O . ILE A 1 102 ? 11.900 -1.007 -3.842 1.00 93.50 102 ILE A O 1
ATOM 780 N N . VAL A 1 103 ? 12.463 -0.488 -5.950 1.00 94.50 103 VAL A N 1
ATOM 781 C CA . VAL A 1 103 ? 12.031 0.916 -5.856 1.00 94.50 103 VAL A CA 1
ATOM 782 C C . VAL A 1 103 ? 10.537 1.015 -5.539 1.00 94.50 103 VAL A C 1
ATOM 784 O O . VAL A 1 103 ? 10.155 1.716 -4.601 1.00 94.50 103 VAL A O 1
ATOM 787 N N . PHE A 1 104 ? 9.682 0.288 -6.263 1.00 95.75 104 PHE A N 1
ATOM 788 C CA . PHE A 1 104 ? 8.238 0.310 -6.024 1.00 95.75 104 PHE A CA 1
ATOM 789 C C . PHE A 1 104 ? 7.832 -0.411 -4.740 1.00 95.75 104 PHE A C 1
ATOM 791 O O . PHE A 1 104 ? 6.864 0.001 -4.105 1.00 95.75 104 PHE A O 1
ATOM 798 N N . PHE A 1 105 ? 8.564 -1.438 -4.312 1.00 96.06 105 PHE A N 1
ATOM 799 C CA . PHE A 1 105 ? 8.364 -2.062 -3.008 1.00 96.06 105 PHE A CA 1
ATOM 800 C C . PHE A 1 105 ? 8.617 -1.058 -1.881 1.00 96.06 105 PHE A C 1
ATOM 802 O O . PHE A 1 105 ? 7.790 -0.932 -0.976 1.00 96.06 105 PHE A O 1
ATOM 809 N N . LEU A 1 106 ? 9.718 -0.300 -1.946 1.00 96.69 106 LEU A N 1
ATOM 810 C CA . LEU A 1 106 ? 10.025 0.739 -0.961 1.00 96.69 106 LEU A CA 1
ATOM 811 C C . LEU A 1 106 ? 8.995 1.869 -1.002 1.00 96.69 106 LEU A C 1
ATOM 813 O O . LEU A 1 106 ? 8.514 2.296 0.047 1.00 96.69 106 LEU A O 1
ATOM 817 N N . LEU A 1 107 ? 8.604 2.312 -2.198 1.00 96.56 107 LEU A N 1
ATOM 818 C CA . LEU A 1 107 ? 7.607 3.366 -2.368 1.00 96.56 107 LEU A CA 1
ATOM 819 C C . LEU A 1 107 ? 6.219 2.928 -1.869 1.00 96.56 107 LEU A C 1
ATOM 821 O O . LEU A 1 107 ? 5.553 3.678 -1.157 1.00 96.56 107 LEU A O 1
ATOM 825 N N . GLY A 1 108 ? 5.807 1.697 -2.177 1.00 95.44 108 GLY A N 1
ATOM 826 C CA . GLY A 1 108 ? 4.568 1.087 -1.690 1.00 95.44 108 GLY A CA 1
ATOM 827 C C . GLY A 1 108 ? 4.574 0.876 -0.176 1.00 95.44 108 GLY A C 1
ATOM 828 O O . GLY A 1 108 ? 3.576 1.152 0.489 1.00 95.44 108 GLY A O 1
ATOM 829 N N . SER A 1 109 ? 5.718 0.480 0.390 1.00 95.12 109 SER A N 1
ATOM 830 C CA . SER A 1 109 ? 5.918 0.372 1.841 1.00 95.12 109 SER A CA 1
ATOM 831 C C . SER A 1 109 ? 5.823 1.735 2.527 1.00 95.12 109 SER A C 1
ATOM 833 O O . SER A 1 109 ? 5.129 1.868 3.535 1.00 95.12 109 SER A O 1
ATOM 835 N N . ALA A 1 110 ? 6.464 2.765 1.967 1.00 96.19 110 ALA A N 1
ATOM 836 C CA . ALA A 1 110 ? 6.383 4.132 2.471 1.00 96.19 110 ALA A CA 1
ATOM 837 C C . ALA A 1 110 ? 4.941 4.660 2.411 1.00 96.19 110 ALA A C 1
ATOM 839 O O . ALA A 1 110 ? 4.439 5.188 3.401 1.00 96.19 110 ALA A O 1
ATOM 840 N N . ALA A 1 111 ? 4.238 4.449 1.295 1.00 95.00 111 ALA A N 1
ATOM 841 C CA . ALA A 1 111 ? 2.827 4.807 1.158 1.00 95.00 111 ALA A CA 1
ATOM 842 C C . ALA A 1 111 ? 1.935 4.065 2.172 1.00 95.00 111 ALA A C 1
ATOM 844 O O . ALA A 1 111 ? 1.086 4.684 2.816 1.00 95.00 111 ALA A O 1
ATOM 845 N N . GLY A 1 112 ? 2.156 2.760 2.371 1.00 92.81 112 GLY A N 1
ATOM 846 C CA . GLY A 1 112 ? 1.464 1.960 3.385 1.00 92.81 112 GLY A CA 1
ATOM 847 C C . GLY A 1 112 ? 1.701 2.490 4.802 1.00 92.81 112 GLY A C 1
ATOM 848 O O . GLY A 1 112 ? 0.756 2.668 5.568 1.00 92.81 112 GLY A O 1
ATOM 849 N N . MET A 1 113 ? 2.945 2.838 5.134 1.00 93.44 113 MET A N 1
ATOM 850 C CA . MET A 1 113 ? 3.302 3.415 6.431 1.00 93.44 113 MET A CA 1
ATOM 851 C C . MET A 1 113 ? 2.665 4.795 6.647 1.00 93.44 113 MET A C 1
ATOM 853 O O . MET A 1 113 ? 2.122 5.060 7.720 1.00 93.44 113 MET A O 1
ATOM 857 N N . LEU A 1 114 ? 2.653 5.653 5.623 1.00 92.62 114 LEU A N 1
ATOM 858 C CA . LEU A 1 114 ? 1.975 6.952 5.666 1.00 92.62 114 LEU A CA 1
ATOM 859 C C . LEU A 1 114 ? 0.462 6.799 5.888 1.00 92.62 114 LEU A C 1
ATOM 861 O O . LEU A 1 114 ? -0.126 7.574 6.648 1.00 92.62 114 LEU A O 1
ATOM 865 N N . ASN A 1 115 ? -0.165 5.783 5.286 1.00 91.00 115 ASN A N 1
ATOM 866 C CA . ASN A 1 115 ? -1.576 5.468 5.517 1.00 91.00 115 ASN A CA 1
ATOM 867 C C . ASN A 1 115 ? -1.829 5.028 6.965 1.00 91.00 115 ASN A C 1
ATOM 869 O O . ASN A 1 115 ? -2.719 5.576 7.614 1.00 91.00 115 ASN A O 1
ATOM 873 N N . VAL A 1 116 ? -0.996 4.134 7.502 1.00 89.25 116 VAL A N 1
ATOM 874 C CA . VAL A 1 116 ? -1.067 3.664 8.897 1.00 89.25 116 VAL A CA 1
ATOM 875 C C . VAL A 1 116 ? -0.918 4.821 9.891 1.00 89.25 116 VAL A C 1
ATOM 877 O O . VAL A 1 116 ? -1.726 4.956 10.815 1.00 89.25 116 VAL A O 1
ATOM 880 N N . VAL A 1 117 ? 0.072 5.699 9.694 1.00 90.12 117 VAL A N 1
ATOM 881 C CA . VAL A 1 117 ? 0.291 6.877 10.553 1.00 90.12 117 VAL A CA 1
ATOM 882 C C . VAL A 1 117 ? -0.912 7.816 10.498 1.00 90.12 117 VAL A C 1
ATOM 884 O O . VAL A 1 117 ? -1.414 8.238 11.541 1.00 90.12 117 VAL A O 1
ATOM 887 N N . ARG A 1 118 ? -1.435 8.097 9.300 1.00 85.25 118 ARG A N 1
ATOM 888 C CA . ARG A 1 118 ? -2.635 8.925 9.120 1.00 85.25 118 ARG A CA 1
ATOM 889 C C . ARG A 1 118 ? -3.856 8.315 9.816 1.00 85.25 118 ARG A C 1
ATOM 891 O O . ARG A 1 118 ? -4.609 9.051 10.457 1.00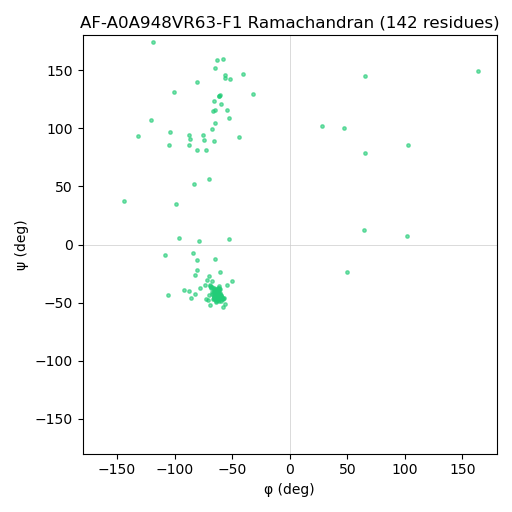 85.25 118 ARG A O 1
ATOM 898 N N . SER A 1 119 ? -4.044 7.000 9.728 1.00 82.44 119 SER A N 1
ATOM 899 C CA . SER A 1 119 ? -5.104 6.270 10.435 1.00 82.44 119 SER A CA 1
ATOM 900 C C . SER A 1 119 ? -4.964 6.400 11.956 1.00 82.44 119 SER A C 1
ATOM 902 O O . SER A 1 119 ? -5.953 6.660 12.640 1.00 82.44 119 SER A O 1
ATOM 904 N N . GLY A 1 120 ? -3.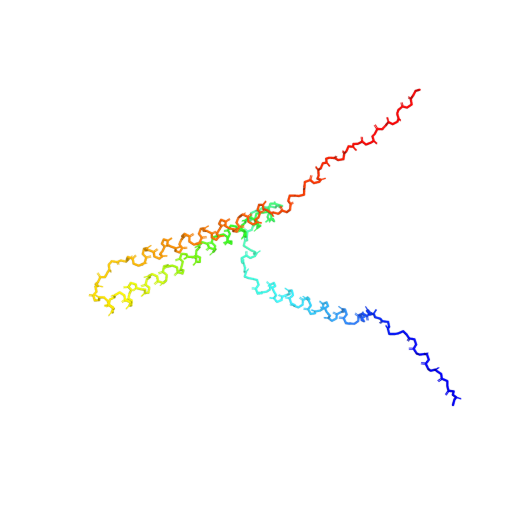740 6.312 12.485 1.00 81.56 120 GLY A N 1
ATOM 905 C CA . GLY A 1 120 ? -3.458 6.507 13.910 1.00 81.56 120 GLY A CA 1
ATOM 906 C C . GLY A 1 120 ? -3.656 7.950 14.396 1.00 81.56 120 GLY A C 1
ATOM 907 O O . GLY A 1 120 ? -4.165 8.164 15.496 1.00 81.56 120 GLY A O 1
ATOM 908 N N . MET A 1 121 ? -3.310 8.954 13.584 1.00 80.25 121 MET A N 1
ATOM 909 C CA . MET A 1 121 ? -3.491 10.371 13.933 1.00 80.25 121 MET A CA 1
ATOM 910 C C . MET A 1 121 ? -4.968 10.759 14.049 1.00 80.25 121 MET A C 1
ATOM 912 O O . MET A 1 121 ? -5.338 11.437 15.004 1.00 80.25 121 MET A O 1
ATOM 916 N N . LYS A 1 122 ? -5.826 10.266 13.145 1.00 71.88 122 LYS A N 1
ATOM 917 C CA . LYS A 1 122 ? -7.281 10.505 13.199 1.00 71.88 122 LYS A CA 1
ATOM 918 C C . LYS A 1 122 ? -7.936 9.974 14.478 1.00 71.88 122 LYS A C 1
ATOM 920 O O . LYS A 1 122 ? -8.986 10.468 14.869 1.00 71.88 122 LYS A O 1
ATOM 925 N N . MET A 1 123 ? -7.325 8.985 15.134 1.00 64.56 123 MET A N 1
ATOM 926 C CA . MET A 1 123 ? -7.823 8.431 16.397 1.00 64.56 123 MET A CA 1
ATOM 927 C C . MET A 1 123 ? -7.421 9.268 17.618 1.00 64.56 123 MET A C 1
ATOM 929 O O . MET A 1 123 ? -8.124 9.235 18.623 1.00 64.56 123 MET A O 1
ATOM 933 N N . LYS A 1 124 ? -6.315 10.023 17.551 1.00 60.22 124 LYS A N 1
ATOM 934 C CA . LYS A 1 124 ? -5.864 10.897 18.652 1.00 60.22 124 LYS A CA 1
ATOM 935 C C . LYS A 1 124 ? -6.615 12.230 18.701 1.00 60.22 124 LYS A C 1
ATOM 937 O O . LYS A 1 124 ? -6.668 12.847 19.755 1.00 60.22 124 LYS A O 1
ATOM 942 N N . THR A 1 125 ? -7.212 12.650 17.588 1.00 54.97 125 THR A N 1
ATOM 943 C CA . THR A 1 125 ? -7.986 13.895 17.458 1.00 54.97 125 THR A CA 1
ATOM 944 C C . THR A 1 125 ? -9.502 13.670 17.553 1.00 54.97 125 THR A C 1
ATOM 946 O O . THR A 1 125 ? -10.267 14.331 16.853 1.00 54.97 125 THR A O 1
ATOM 949 N N . GLY A 1 126 ? -9.959 12.719 18.378 1.00 46.81 126 GLY A N 1
ATOM 950 C CA . GLY A 1 126 ? -11.344 12.747 18.874 1.00 46.81 126 GLY A CA 1
ATOM 951 C C . GLY A 1 126 ? -11.541 13.985 19.763 1.00 46.81 126 GLY A C 1
ATOM 952 O O . GLY A 1 126 ? -10.543 14.445 20.317 1.00 46.81 126 GLY A O 1
ATOM 953 N N . PRO A 1 127 ? -12.758 14.556 19.878 1.00 52.22 127 PRO A N 1
ATOM 954 C CA . PRO A 1 127 ? -12.967 15.878 20.465 1.00 52.22 127 PRO A CA 1
ATOM 955 C C . PRO A 1 127 ? -1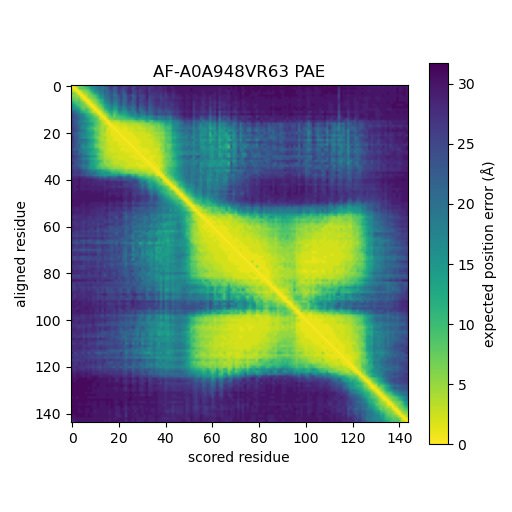2.315 15.962 21.843 1.00 52.22 127 PRO A C 1
ATOM 957 O O . PRO A 1 127 ? -12.770 15.340 22.801 1.00 52.22 127 PRO A O 1
ATOM 960 N N . SER A 1 128 ? -11.224 16.715 21.935 1.00 53.53 128 SER A N 1
ATOM 961 C CA . SER A 1 128 ? -10.757 17.255 23.196 1.00 53.53 128 SER A CA 1
ATOM 962 C C . SER A 1 128 ? -11.826 18.245 23.634 1.00 53.53 128 SER A C 1
ATOM 964 O O . SER A 1 128 ? -11.785 19.401 23.224 1.00 53.53 128 SER A O 1
ATOM 966 N N . ASP A 1 129 ? -12.824 17.761 24.367 1.00 51.28 129 ASP A N 1
ATOM 967 C CA . ASP A 1 129 ? -13.712 18.591 25.165 1.00 51.28 129 ASP A CA 1
ATOM 968 C C . ASP A 1 129 ? -12.850 19.234 26.268 1.00 51.28 129 ASP A C 1
ATOM 970 O O . ASP A 1 129 ? -12.435 18.537 27.201 1.00 51.28 129 ASP A O 1
ATOM 974 N N . PRO A 1 130 ? -12.501 20.531 26.169 1.00 56.62 130 PRO A N 1
ATOM 975 C CA . PRO A 1 130 ? -11.749 21.221 27.205 1.00 56.62 130 PRO A CA 1
ATOM 976 C C . PRO A 1 130 ? -12.657 21.621 28.380 1.00 56.62 130 PRO A C 1
ATOM 978 O O . PRO A 1 130 ? -12.191 22.274 29.309 1.00 56.62 130 PRO A O 1
ATOM 981 N N . THR A 1 131 ? -13.946 21.266 28.365 1.00 55.72 131 THR A N 1
ATOM 982 C CA . THR A 1 131 ? -14.944 21.761 29.318 1.00 55.72 131 THR A CA 1
ATOM 983 C C . THR A 1 131 ? -15.191 20.821 30.498 1.00 55.72 131 THR A C 1
ATOM 985 O O . THR A 1 131 ? -15.982 21.148 31.376 1.00 55.72 131 THR A O 1
ATOM 988 N N . LYS A 1 132 ? -14.442 19.719 30.646 1.00 51.56 132 LYS A N 1
ATOM 989 C CA . LYS A 1 132 ? -14.419 18.963 31.914 1.00 51.56 132 LYS A CA 1
ATOM 990 C C . LYS A 1 132 ? -13.445 19.568 32.934 1.00 51.56 132 LYS A C 1
ATOM 992 O O . LYS A 1 132 ? -12.605 18.883 33.518 1.00 51.56 132 LYS A O 1
ATOM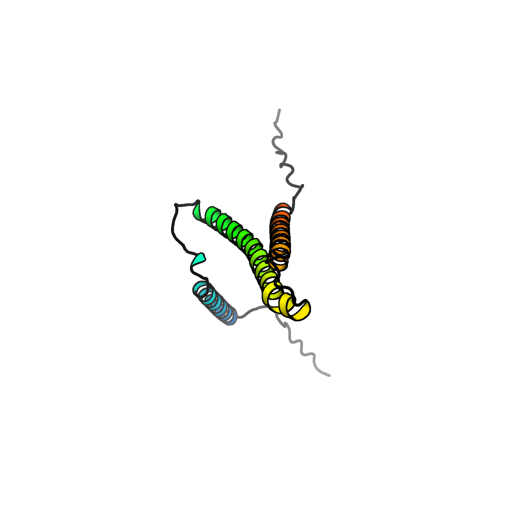 997 N N . GLY A 1 133 ? -13.595 20.873 33.165 1.00 52.09 133 GLY A N 1
ATOM 998 C CA . GLY A 1 133 ? -13.295 21.463 34.464 1.00 52.09 133 GLY A CA 1
ATOM 999 C C . GLY A 1 133 ? -14.211 20.796 35.489 1.00 52.09 133 GLY A C 1
ATOM 1000 O O . GLY A 1 133 ? -15.402 20.619 35.249 1.00 52.09 133 GLY A O 1
ATOM 1001 N N . LYS A 1 134 ? -13.625 20.303 36.574 1.00 53.91 134 LYS A N 1
ATOM 1002 C CA . LYS A 1 134 ? -14.314 19.567 37.641 1.00 53.91 134 LYS A CA 1
ATOM 1003 C C . LYS A 1 134 ? -15.536 20.371 38.131 1.00 53.91 134 LYS A C 1
ATOM 1005 O O . LYS A 1 134 ? -15.399 21.589 38.241 1.00 53.91 134 LYS A O 1
ATOM 1010 N N . PRO A 1 135 ? -16.680 19.741 38.465 1.00 57.25 135 PRO A N 1
ATOM 1011 C CA . PRO A 1 135 ? -17.694 20.436 39.246 1.00 57.25 135 PRO A CA 1
ATOM 1012 C C . PRO A 1 135 ? -17.033 20.840 40.564 1.00 57.25 135 PRO A C 1
ATOM 1014 O O . PRO A 1 135 ? -16.484 19.985 41.264 1.00 57.25 135 PRO A O 1
ATOM 1017 N N . VAL A 1 136 ? -17.003 22.140 40.844 1.00 67.56 136 VAL A N 1
ATOM 1018 C CA . VAL A 1 136 ? -16.747 22.638 42.194 1.00 67.56 136 VAL A CA 1
ATOM 1019 C C . VAL A 1 136 ? -17.951 22.181 43.024 1.00 67.56 136 VAL A C 1
ATOM 1021 O O . VAL A 1 136 ? -19.074 22.434 42.589 1.00 67.56 136 VAL A O 1
ATOM 1024 N N . PRO A 1 137 ? -17.763 21.433 44.122 1.00 63.56 137 PRO A N 1
ATOM 1025 C CA . PRO A 1 137 ? -18.854 21.139 45.039 1.00 63.56 137 PRO A CA 1
ATOM 1026 C C . PRO A 1 137 ? -19.305 22.456 45.679 1.00 63.56 137 PRO A C 1
ATOM 1028 O O . PRO A 1 137 ? -18.506 23.117 46.345 1.00 63.56 137 PRO A O 1
ATOM 1031 N N . ASP A 1 138 ? -20.545 22.859 45.408 1.00 68.44 138 ASP A N 1
ATOM 1032 C CA . ASP A 1 138 ? -21.245 23.875 46.191 1.00 68.44 138 ASP A CA 1
ATOM 1033 C C . ASP A 1 138 ? -21.785 23.174 47.439 1.00 68.44 138 ASP A C 1
ATOM 1035 O O . ASP A 1 138 ? -22.947 22.766 47.491 1.00 68.44 138 ASP A O 1
ATOM 1039 N N . ASP A 1 139 ? -20.906 23.000 48.425 1.00 62.75 139 ASP A N 1
ATOM 1040 C CA . ASP A 1 139 ? -21.248 22.363 49.686 1.00 62.75 139 ASP A CA 1
ATOM 1041 C C . ASP A 1 139 ? -20.979 23.350 50.838 1.00 62.75 139 ASP A C 1
ATOM 1043 O O . ASP A 1 139 ? -19.839 23.588 51.239 1.00 62.75 139 ASP A O 1
ATOM 1047 N N . GLU A 1 140 ? -22.090 23.851 51.380 1.00 59.12 140 GLU A N 1
ATOM 1048 C CA . GLU A 1 140 ? -22.337 24.097 52.808 1.00 59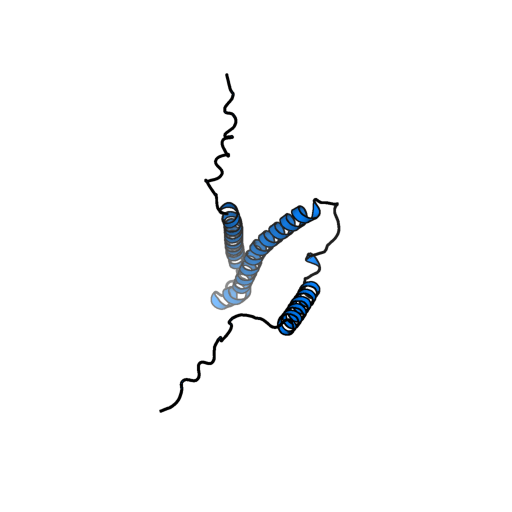.12 140 GLU A CA 1
ATOM 1049 C C . GLU A 1 140 ? -22.249 25.543 53.324 1.00 59.12 140 GLU A C 1
ATOM 1051 O O . GLU A 1 140 ? -21.294 25.990 53.961 1.00 59.12 140 GLU A O 1
ATOM 1056 N N . ASP A 1 141 ? -23.398 26.209 53.179 1.00 60.84 141 ASP A N 1
ATOM 1057 C CA . ASP A 1 141 ? -24.043 26.973 54.247 1.00 60.84 141 ASP A CA 1
ATOM 1058 C C . ASP A 1 141 ? -24.022 26.186 55.577 1.00 60.84 141 ASP A C 1
ATOM 1060 O O . ASP A 1 141 ? -24.901 25.376 55.875 1.00 60.84 141 ASP A O 1
ATOM 1064 N N . GLY A 1 142 ? -22.994 26.428 56.388 1.00 56.34 142 GLY A N 1
ATOM 1065 C CA . GLY A 1 142 ? -22.859 25.928 57.753 1.00 56.34 142 GLY A CA 1
ATOM 1066 C C . GLY A 1 142 ? -23.140 27.028 58.772 1.00 56.34 142 GLY A C 1
ATOM 1067 O O . GLY A 1 142 ? -22.269 27.831 59.088 1.00 56.34 142 GLY A O 1
ATOM 1068 N N . VAL A 1 143 ? -24.375 27.035 59.264 1.00 48.72 143 VAL A N 1
ATOM 1069 C CA . VAL A 1 143 ? -24.901 27.748 60.438 1.00 48.72 143 VAL A CA 1
ATOM 1070 C C . VAL A 1 143 ? -23.876 27.927 61.570 1.00 48.72 143 VAL A C 1
ATOM 1072 O O . VAL A 1 143 ? -23.329 26.937 62.054 1.00 48.72 143 VAL A O 1
ATOM 1075 N N . ILE A 1 144 ? -23.737 29.165 62.060 1.00 50.41 144 ILE A N 1
ATOM 1076 C CA . ILE A 1 144 ? -23.619 29.536 63.487 1.00 50.41 144 ILE A CA 1
ATOM 1077 C C . ILE A 1 144 ? -24.113 30.965 63.697 1.00 50.41 144 ILE A C 1
ATOM 1079 O O . ILE A 1 144 ? -23.746 31.845 62.888 1.00 50.41 144 ILE A O 1
#

Secondary structure (DSSP, 8-state):
-----------TT---HHHHHHHHHHHHHHHHHHHHHS-GGGS-----TTTHHHHHHHHHHHHHHHHHHHHHHHHHHHHHHHIIIIIHHHHH-----SHHHHHHHHHHHHHHHHHHHHHHHHHHTS---TT-PPPP--------

Radius of gyration: 30.65 Å; Cα contacts (8 Å, |Δi|>4): 69; chains: 1; bounding box: 91×49×88 Å

Solvent-accessible surface area (backbone atoms only — not comparable to full-atom values): 8692 Å² total; per-residue (Å²): 144,87,81,88,84,85,78,79,78,89,74,81,82,77,77,46,78,62,57,52,51,52,50,52,51,51,54,51,50,51,50,50,52,51,61,68,68,46,62,69,84,82,68,75,74,87,79,63,80,91,50,47,63,63,52,50,51,52,48,53,50,51,49,50,46,48,50,47,30,50,52,23,30,52,52,16,36,52,51,11,44,49,40,47,66,56,47,38,41,72,74,67,71,45,91,68,70,68,53,48,22,51,53,28,27,50,51,16,38,51,52,7,49,54,50,38,52,52,58,54,51,63,65,72,68,54,87,80,72,84,74,78,65,74,85,75,81,91,77,74,94,72,89,131

Sequence (144 aa):
MSPADEGSDRNEGQISPEERAEFKRRSAEIGRRLDAARPESGKSKSAKGSQGKASNELLGRALRLSTELIGGIVVGAGIGWWLDTYLMPTVFGVKTWPLMFIVFFLLGSAAGMLNVVRSGMKMKTGPSDPTKGKPVPDDEDGVI